Protein AF-A0A0D5ZEQ4-F1 (afdb_monomer)

pLDDT: mean 82.13, std 11.19, range [38.69, 96.25]

Radius of gyration: 17.29 Å; Cα contacts (8 Å, |Δi|>4): 24; chains: 1; bounding box: 30×33×44 Å

Structure (mmCIF, N/CA/C/O backbone):
data_AF-A0A0D5ZEQ4-F1
#
_entry.id   AF-A0A0D5ZEQ4-F1
#
loop_
_atom_site.group_PDB
_atom_site.id
_atom_site.type_symbol
_atom_site.label_atom_id
_atom_site.label_alt_id
_atom_site.label_comp_id
_atom_site.label_asym_id
_atom_site.label_entity_id
_atom_site.label_seq_id
_atom_site.pdbx_PDB_ins_code
_atom_site.Cartn_x
_atom_site.Cartn_y
_atom_site.Cartn_z
_atom_site.occupancy
_atom_site.B_iso_or_equiv
_atom_site.auth_seq_id
_atom_site.auth_comp_id
_atom_site.auth_asym_id
_atom_site.auth_atom_id
_atom_site.pdbx_PDB_model_num
ATOM 1 N N . MET A 1 1 ? 22.090 -6.430 12.059 1.00 38.69 1 MET A N 1
ATOM 2 C CA . MET A 1 1 ? 20.659 -6.063 12.107 1.00 38.69 1 MET A CA 1
ATOM 3 C C . MET A 1 1 ? 20.593 -4.560 12.309 1.00 38.69 1 MET A C 1
ATOM 5 O O . MET A 1 1 ? 20.975 -4.103 13.377 1.00 38.69 1 MET A O 1
ATOM 9 N N . ASN A 1 2 ? 20.228 -3.791 11.280 1.00 43.19 2 ASN A N 1
ATOM 10 C CA . ASN A 1 2 ? 20.014 -2.351 11.439 1.00 43.19 2 ASN A CA 1
ATOM 11 C C . ASN A 1 2 ? 18.652 -2.151 12.107 1.00 43.19 2 ASN A C 1
ATOM 13 O O . ASN A 1 2 ? 17.619 -2.394 11.489 1.00 43.19 2 ASN A O 1
ATOM 17 N N . ASN A 1 3 ? 18.656 -1.759 13.380 1.00 48.66 3 ASN A N 1
ATOM 18 C CA . ASN A 1 3 ? 17.436 -1.391 14.087 1.00 48.66 3 ASN A CA 1
ATOM 19 C C . ASN A 1 3 ? 17.085 0.053 13.722 1.00 48.66 3 ASN A C 1
ATOM 21 O O . ASN A 1 3 ? 17.588 0.994 14.331 1.00 48.66 3 ASN A O 1
ATOM 25 N N . SER A 1 4 ? 16.235 0.225 12.714 1.00 51.09 4 SER A N 1
ATOM 26 C CA . SER A 1 4 ? 15.638 1.523 12.408 1.00 51.09 4 SER A CA 1
ATOM 27 C C . SER A 1 4 ? 14.509 1.795 13.401 1.00 51.09 4 SER A C 1
ATOM 29 O O . SER A 1 4 ? 13.468 1.137 13.370 1.00 51.09 4 SER A O 1
ATOM 31 N N . THR A 1 5 ? 14.712 2.752 14.307 1.00 65.75 5 THR A N 1
ATOM 32 C CA . THR A 1 5 ? 13.660 3.209 15.223 1.00 65.75 5 THR A CA 1
ATOM 33 C C . THR A 1 5 ? 12.734 4.159 14.473 1.00 65.75 5 THR A C 1
ATOM 35 O O . THR A 1 5 ? 13.110 5.286 14.163 1.00 65.75 5 THR A O 1
ATOM 38 N N . ILE A 1 6 ? 11.518 3.705 14.178 1.00 67.25 6 ILE A N 1
ATOM 39 C CA . ILE A 1 6 ? 10.463 4.542 13.601 1.00 67.25 6 ILE A CA 1
ATOM 40 C C . ILE A 1 6 ? 9.561 5.090 14.712 1.00 67.25 6 ILE A C 1
ATOM 42 O O . ILE A 1 6 ? 9.059 4.342 15.552 1.00 67.25 6 ILE A O 1
ATOM 46 N N . HIS A 1 7 ? 9.341 6.405 14.719 1.00 68.94 7 HIS A N 1
ATOM 47 C CA . HIS A 1 7 ? 8.387 7.047 15.621 1.00 68.94 7 HIS A CA 1
ATOM 48 C C . HIS A 1 7 ? 7.008 7.084 14.960 1.00 68.94 7 HIS A C 1
ATOM 50 O O . HIS A 1 7 ? 6.792 7.804 13.989 1.00 68.94 7 HIS A O 1
ATOM 56 N N . VAL A 1 8 ? 6.067 6.305 15.491 1.00 79.06 8 VAL A N 1
ATOM 57 C CA . VAL A 1 8 ? 4.675 6.274 15.021 1.00 79.06 8 VAL A CA 1
ATOM 58 C C . VAL A 1 8 ? 3.760 7.023 15.985 1.00 79.06 8 VAL A C 1
ATOM 60 O O . VAL A 1 8 ? 4.003 7.060 17.191 1.00 79.06 8 VAL A O 1
ATOM 63 N N . LYS A 1 9 ? 2.685 7.615 15.456 1.00 81.31 9 LYS A N 1
ATOM 64 C CA . LYS A 1 9 ? 1.652 8.273 16.270 1.00 81.31 9 LYS A CA 1
ATOM 65 C C . LYS A 1 9 ? 0.982 7.257 17.207 1.00 81.31 9 LYS A C 1
ATOM 67 O O . LYS A 1 9 ? 0.769 6.106 16.826 1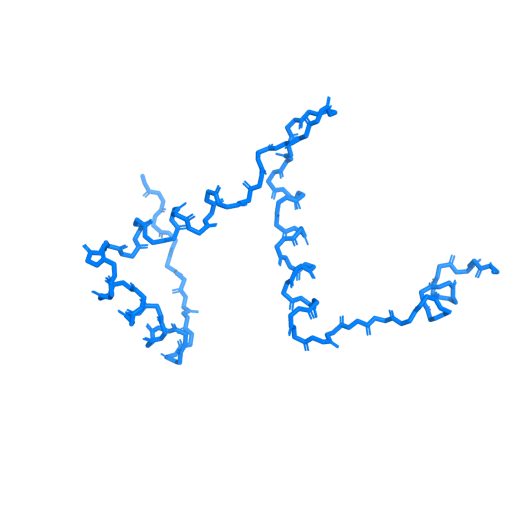.00 81.31 9 LYS A O 1
ATOM 72 N N . GLU A 1 10 ? 0.580 7.698 18.400 1.00 80.88 10 GLU A N 1
ATOM 73 C CA . GLU A 1 10 ? -0.048 6.829 19.412 1.00 80.88 10 GLU A CA 1
ATOM 74 C C . GLU A 1 10 ? -1.333 6.159 18.890 1.00 80.88 10 GLU A C 1
ATOM 76 O O . GLU A 1 10 ? -1.568 4.978 19.129 1.00 80.88 10 GLU A O 1
ATOM 81 N N . SER A 1 11 ? -2.128 6.860 18.076 1.00 71.81 11 SER A N 1
ATOM 82 C CA . SER A 1 11 ? -3.322 6.294 17.430 1.00 71.81 11 SER A CA 1
ATOM 83 C C . SER A 1 11 ? -2.997 5.123 16.495 1.00 71.81 11 SER A C 1
ATOM 85 O O . SER A 1 11 ? -3.698 4.110 16.499 1.00 71.81 11 SER A O 1
ATOM 87 N N . THR A 1 12 ? -1.914 5.229 15.723 1.00 77.75 12 THR A N 1
ATOM 88 C CA . THR A 1 12 ? -1.423 4.155 14.851 1.00 77.75 12 THR A CA 1
ATOM 89 C C . THR A 1 12 ? -0.927 2.974 15.679 1.00 77.75 12 THR A C 1
ATOM 91 O O . THR A 1 12 ? -1.259 1.829 15.377 1.00 77.75 12 THR A O 1
ATOM 94 N N . LYS A 1 13 ? -0.204 3.239 16.772 1.00 82.19 13 LYS A N 1
ATOM 95 C CA . LYS A 1 13 ? 0.269 2.207 17.702 1.00 82.19 13 LYS A CA 1
ATOM 96 C C . LYS A 1 13 ? -0.887 1.413 18.316 1.00 82.19 13 LYS A C 1
ATOM 98 O O . LYS A 1 13 ? -0.834 0.188 18.330 1.00 82.19 13 LYS A O 1
ATOM 103 N N . LEU A 1 14 ? -1.955 2.084 18.752 1.00 81.56 14 LEU A N 1
ATOM 104 C CA . LEU A 1 14 ? -3.144 1.429 19.309 1.00 81.56 14 LEU A CA 1
ATOM 105 C C . LEU A 1 14 ? -3.840 0.513 18.290 1.00 81.56 14 LEU A C 1
ATOM 107 O O . LEU A 1 14 ? -4.233 -0.601 18.635 1.00 81.56 14 LEU A O 1
ATOM 111 N N . ARG A 1 15 ? -3.950 0.946 17.026 1.00 78.88 15 ARG A N 1
ATOM 112 C CA . ARG A 1 15 ? -4.507 0.118 15.941 1.00 78.88 15 ARG A CA 1
ATOM 113 C C . ARG A 1 15 ? -3.640 -1.109 15.664 1.00 78.88 15 ARG A C 1
ATOM 115 O O . ARG A 1 15 ? -4.167 -2.212 15.539 1.00 78.88 15 ARG A O 1
ATOM 122 N N . LEU A 1 16 ? -2.319 -0.936 15.617 1.00 79.88 16 LEU A N 1
ATOM 123 C CA . LEU A 1 16 ? -1.393 -2.049 15.421 1.00 79.88 16 LEU A CA 1
ATOM 124 C C . LEU A 1 16 ? -1.402 -3.020 16.612 1.00 79.88 16 LEU A C 1
ATOM 126 O O . LEU A 1 16 ? -1.402 -4.225 16.387 1.00 79.88 16 LEU A O 1
ATOM 130 N N . GLU A 1 17 ? -1.483 -2.541 17.860 1.00 82.44 17 GLU A N 1
ATOM 131 C CA . GLU A 1 17 ? -1.675 -3.405 19.038 1.00 82.44 17 GLU A CA 1
ATOM 132 C C . GLU A 1 17 ? -2.970 -4.220 18.943 1.00 82.44 17 GLU A C 1
ATOM 134 O O . GLU A 1 17 ? -2.970 -5.402 19.281 1.00 82.44 17 GLU A O 1
ATOM 139 N N . ALA A 1 18 ? -4.073 -3.618 18.488 1.00 78.88 18 ALA A N 1
ATOM 14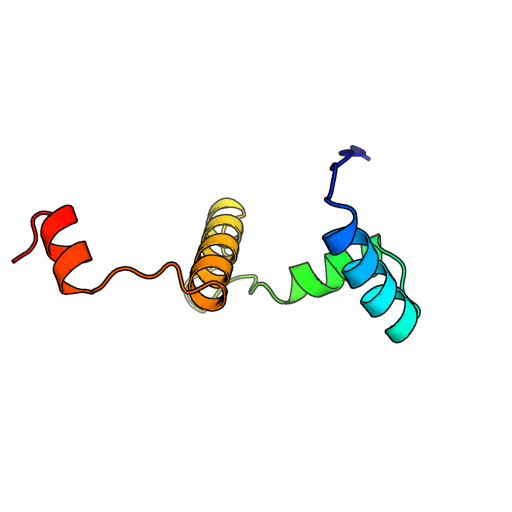0 C CA . ALA A 1 18 ? -5.341 -4.329 18.332 1.00 78.88 18 ALA A CA 1
ATOM 141 C C . ALA A 1 18 ? -5.230 -5.460 17.296 1.00 78.88 18 ALA A C 1
ATOM 143 O O . ALA A 1 18 ? -5.615 -6.594 17.584 1.00 78.88 18 ALA A O 1
ATOM 144 N N . LEU A 1 19 ? -4.626 -5.183 16.134 1.00 78.06 19 LEU A N 1
ATOM 145 C CA . LEU A 1 19 ? -4.365 -6.182 15.089 1.00 78.06 19 LEU A CA 1
ATOM 146 C C . LEU A 1 19 ? -3.423 -7.290 15.579 1.00 78.06 19 LEU A C 1
ATOM 148 O O . LEU A 1 19 ? -3.688 -8.477 15.389 1.00 78.06 19 LEU A O 1
ATOM 152 N N . LYS A 1 20 ? -2.349 -6.904 16.272 1.00 81.75 20 LYS A N 1
ATOM 153 C CA . LYS A 1 20 ? -1.381 -7.813 16.890 1.00 81.75 20 LYS A CA 1
ATOM 154 C C . LYS A 1 20 ? -2.055 -8.758 17.887 1.00 81.75 20 LYS A C 1
ATOM 156 O O . LYS A 1 20 ? -1.827 -9.965 17.831 1.00 81.75 20 LYS A O 1
ATOM 161 N N . LYS A 1 21 ? -2.883 -8.215 18.787 1.00 75.38 21 LYS A N 1
ATOM 162 C CA . LYS A 1 21 ? -3.627 -8.979 19.800 1.00 75.38 21 LYS A CA 1
ATOM 163 C C . LYS A 1 21 ? -4.641 -9.926 19.168 1.00 75.38 21 LYS A C 1
ATOM 165 O O . LYS A 1 21 ? -4.699 -11.075 19.587 1.00 75.38 21 LYS A O 1
ATOM 170 N N . ALA A 1 22 ? -5.386 -9.474 18.160 1.00 71.31 22 ALA A N 1
ATOM 171 C CA . ALA A 1 22 ? -6.349 -10.312 17.447 1.00 71.31 22 ALA A CA 1
ATOM 172 C C . ALA A 1 22 ? -5.674 -11.506 16.747 1.00 71.31 22 ALA A C 1
ATOM 174 O O . ALA A 1 22 ? -6.212 -12.607 16.760 1.00 71.31 22 ALA A O 1
ATOM 175 N N . GLY A 1 23 ? -4.481 -11.300 16.178 1.00 73.31 23 GLY A N 1
ATOM 176 C CA . GLY A 1 23 ? -3.720 -12.352 15.500 1.00 73.31 23 GLY A CA 1
ATOM 177 C C . GLY A 1 23 ? -2.792 -13.184 16.394 1.00 73.31 23 GLY A C 1
ATOM 178 O O . GLY A 1 23 ? -2.232 -14.166 15.917 1.00 73.31 23 GLY A O 1
ATOM 179 N N . GLY A 1 24 ? -2.565 -12.795 17.655 1.00 82.56 24 GLY A N 1
ATOM 180 C CA . GLY A 1 24 ? -1.580 -13.444 18.534 1.00 82.56 24 GLY A CA 1
ATOM 181 C C . GLY A 1 24 ? -0.136 -13.398 18.005 1.00 82.56 24 GLY A C 1
ATOM 182 O O . GLY A 1 24 ? 0.659 -14.291 18.293 1.00 82.56 24 GLY A O 1
ATOM 183 N N . ILE A 1 25 ? 0.211 -12.394 17.195 1.00 82.12 25 ILE A N 1
ATOM 184 C CA . ILE A 1 25 ? 1.514 -12.291 16.515 1.00 82.12 25 ILE A CA 1
ATOM 185 C C . ILE A 1 25 ? 2.410 -11.210 17.133 1.00 82.12 25 ILE A C 1
ATOM 187 O O . ILE A 1 25 ? 1.967 -10.411 17.948 1.00 82.12 25 ILE A O 1
ATOM 191 N N . SER A 1 26 ? 3.699 -11.181 16.785 1.00 85.31 26 SER A N 1
ATOM 192 C CA . SER A 1 26 ? 4.587 -10.062 17.130 1.00 85.31 26 SER A CA 1
ATOM 193 C C . SER A 1 26 ? 4.413 -8.899 16.145 1.00 85.31 26 SER A C 1
ATOM 195 O O . SER A 1 26 ? 3.877 -9.079 15.051 1.00 85.31 26 SER A O 1
ATOM 197 N N . TYR A 1 27 ? 4.905 -7.708 16.503 1.00 76.25 27 TYR A N 1
ATOM 198 C CA . TYR A 1 27 ? 4.925 -6.561 15.587 1.00 76.25 27 TYR A CA 1
ATOM 199 C C . TYR A 1 27 ? 5.707 -6.837 14.306 1.00 76.25 27 TYR A C 1
ATOM 201 O O . TYR A 1 27 ? 5.206 -6.557 13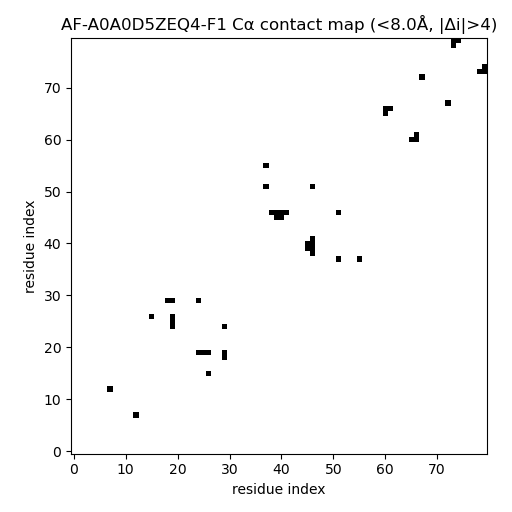.225 1.00 76.25 27 TYR A O 1
ATOM 209 N N . ASP A 1 28 ? 6.903 -7.418 14.422 1.00 75.31 28 ASP A N 1
ATOM 210 C CA . ASP A 1 28 ? 7.726 -7.776 13.263 1.00 75.31 28 ASP A CA 1
ATOM 211 C C . ASP A 1 28 ? 6.974 -8.744 12.336 1.00 75.31 28 ASP A C 1
ATOM 213 O O . ASP A 1 28 ? 6.920 -8.527 11.128 1.00 75.31 28 ASP A O 1
ATOM 217 N N . LYS A 1 29 ? 6.278 -9.741 12.899 1.00 75.94 29 LYS A N 1
ATOM 218 C CA . LYS A 1 29 ? 5.466 -10.680 12.117 1.00 75.94 29 LYS A CA 1
ATOM 219 C C . LYS A 1 29 ? 4.259 -10.007 11.454 1.00 75.94 29 LYS A C 1
ATOM 221 O O . LYS A 1 29 ? 3.970 -10.318 10.305 1.00 75.94 29 LYS A O 1
ATOM 226 N N . LEU A 1 30 ? 3.578 -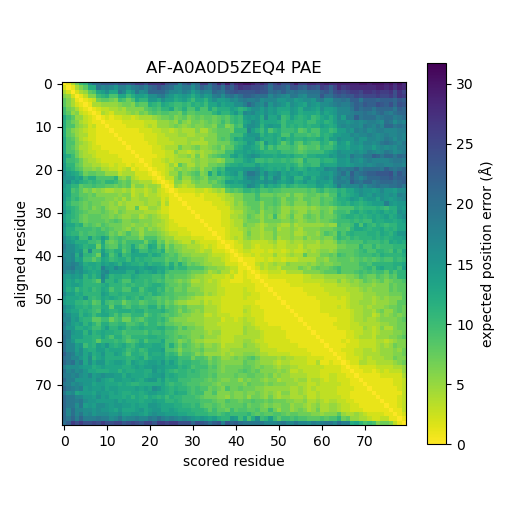9.083 12.139 1.00 80.00 30 LEU A N 1
ATOM 227 C CA . LEU A 1 30 ? 2.472 -8.306 11.563 1.00 80.00 30 LEU A CA 1
ATOM 228 C C . LEU A 1 30 ? 2.953 -7.428 10.404 1.00 80.00 30 LEU A C 1
ATOM 230 O O . LEU A 1 30 ? 2.348 -7.441 9.338 1.00 80.00 30 LEU A O 1
ATOM 234 N N . ILE A 1 31 ? 4.054 -6.700 10.596 1.00 75.88 31 ILE A N 1
ATOM 235 C CA . ILE A 1 31 ? 4.632 -5.833 9.565 1.00 75.88 31 ILE A CA 1
ATOM 236 C C . ILE A 1 31 ? 5.055 -6.670 8.355 1.00 75.88 31 ILE A C 1
ATOM 238 O O . ILE A 1 31 ? 4.686 -6.336 7.236 1.00 75.88 31 ILE A O 1
ATOM 242 N N . ARG A 1 32 ? 5.746 -7.799 8.562 1.00 74.62 32 ARG A N 1
ATOM 243 C CA . ARG A 1 32 ? 6.110 -8.719 7.472 1.00 74.62 32 ARG A CA 1
ATOM 244 C C . ARG A 1 32 ? 4.891 -9.278 6.742 1.00 74.62 32 ARG A C 1
ATOM 246 O O . ARG A 1 32 ? 4.930 -9.375 5.523 1.00 74.62 32 ARG A O 1
ATOM 253 N N . ALA A 1 33 ? 3.820 -9.615 7.461 1.00 75.62 33 ALA A N 1
ATOM 254 C CA . ALA A 1 33 ? 2.584 -10.097 6.850 1.00 75.62 33 ALA A CA 1
ATOM 255 C C . ALA A 1 33 ? 1.917 -9.017 5.983 1.00 75.62 33 ALA A C 1
ATOM 257 O O . ALA A 1 33 ? 1.503 -9.305 4.866 1.00 75.62 33 ALA A O 1
ATOM 258 N N . LEU A 1 34 ? 1.875 -7.764 6.448 1.00 77.25 34 LEU A N 1
ATOM 259 C CA . LEU A 1 34 ? 1.369 -6.647 5.645 1.00 77.25 34 LEU A CA 1
ATOM 260 C C . LEU A 1 34 ? 2.247 -6.393 4.413 1.00 77.25 34 LEU A C 1
ATOM 262 O O . LEU A 1 34 ? 1.722 -6.215 3.321 1.00 77.25 34 LEU A O 1
ATOM 266 N N . LEU A 1 35 ? 3.573 -6.440 4.568 1.00 74.06 35 LEU A N 1
ATOM 267 C CA . LEU A 1 35 ? 4.509 -6.291 3.450 1.00 74.06 35 LEU A CA 1
ATOM 268 C C . LEU A 1 35 ? 4.385 -7.431 2.431 1.00 74.06 35 LEU A C 1
ATOM 270 O O . LEU A 1 35 ? 4.520 -7.177 1.241 1.00 74.06 35 LEU A O 1
ATOM 274 N N . SER A 1 36 ? 4.071 -8.658 2.863 1.00 75.94 36 SER A N 1
ATOM 275 C CA . SER A 1 36 ? 3.854 -9.791 1.947 1.00 75.94 36 SER A CA 1
ATOM 276 C C . SER A 1 36 ? 2.597 -9.675 1.084 1.00 75.94 36 SER A C 1
ATOM 278 O O . SER A 1 36 ? 2.440 -10.449 0.146 1.00 75.94 36 SER A O 1
ATOM 280 N N . LEU A 1 37 ? 1.700 -8.727 1.383 1.00 79.94 37 LEU A N 1
ATOM 281 C CA . LEU A 1 37 ? 0.557 -8.431 0.517 1.00 79.94 37 LEU A CA 1
ATOM 282 C C . LEU A 1 37 ? 0.960 -7.603 -0.708 1.00 79.94 37 LEU A C 1
ATOM 284 O O . LEU A 1 37 ? 0.185 -7.522 -1.657 1.00 79.94 37 LEU A O 1
ATOM 288 N N . ILE A 1 38 ? 2.143 -6.981 -0.691 1.00 81.94 38 ILE A N 1
ATOM 289 C CA . ILE A 1 38 ? 2.668 -6.258 -1.846 1.00 81.94 38 ILE A CA 1
ATOM 290 C C . ILE A 1 38 ? 3.172 -7.304 -2.849 1.00 81.94 38 ILE A C 1
ATOM 292 O O . ILE A 1 38 ? 4.056 -8.088 -2.488 1.00 81.94 38 ILE A O 1
ATOM 296 N N . PRO A 1 39 ? 2.654 -7.334 -4.090 1.00 82.94 39 PRO A N 1
ATOM 297 C CA . PRO A 1 39 ? 3.126 -8.281 -5.089 1.00 82.94 39 PRO A CA 1
ATOM 298 C C . PRO A 1 39 ? 4.636 -8.138 -5.313 1.00 82.94 39 PRO A C 1
ATOM 300 O O . PRO A 1 39 ? 5.186 -7.034 -5.312 1.00 82.94 39 PRO A O 1
ATOM 303 N N . GLU A 1 40 ? 5.328 -9.260 -5.502 1.00 86.31 40 GLU A N 1
ATOM 304 C CA . GLU A 1 40 ? 6.764 -9.231 -5.801 1.00 86.31 40 GLU A CA 1
ATOM 305 C C . GLU A 1 40 ? 7.057 -8.781 -7.233 1.00 86.31 40 GLU A C 1
ATOM 307 O O . GLU A 1 40 ? 8.185 -8.378 -7.519 1.00 86.31 40 GLU A O 1
ATOM 312 N N . GLY A 1 41 ? 6.058 -8.853 -8.108 1.00 88.38 41 GLY A N 1
ATOM 313 C CA . GLY A 1 41 ? 6.158 -8.642 -9.539 1.00 88.38 41 GLY A CA 1
ATOM 314 C C . GLY A 1 41 ? 4.873 -9.046 -10.254 1.00 88.38 41 GLY A C 1
ATOM 315 O O . GLY A 1 41 ? 3.898 -9.447 -9.611 1.00 88.38 41 GLY A O 1
ATOM 316 N N . ASP A 1 42 ? 4.915 -8.981 -11.575 1.00 87.94 42 ASP A N 1
ATOM 317 C CA . ASP A 1 42 ? 3.893 -9.455 -12.504 1.00 87.94 42 ASP A CA 1
ATOM 318 C C . ASP A 1 42 ? 4.543 -10.280 -13.634 1.00 87.94 42 ASP A C 1
ATOM 320 O O . ASP A 1 42 ? 5.696 -10.716 -13.524 1.00 87.94 42 ASP A O 1
ATOM 324 N N . ASP A 1 43 ? 3.795 -10.521 -14.711 1.00 92.38 43 ASP A N 1
ATOM 325 C CA . ASP A 1 43 ? 4.272 -11.262 -15.882 1.00 92.38 43 ASP A CA 1
ATOM 326 C C . ASP A 1 43 ? 5.446 -10.562 -16.602 1.00 92.38 43 ASP A C 1
ATOM 328 O O . ASP A 1 43 ? 6.159 -11.206 -17.375 1.00 92.38 43 ASP A O 1
ATOM 332 N N . GLU A 1 44 ? 5.686 -9.270 -16.342 1.00 88.19 44 GLU A N 1
ATOM 333 C CA . GLU A 1 44 ? 6.781 -8.487 -16.925 1.00 88.19 44 GLU A CA 1
ATOM 334 C C . GLU A 1 44 ? 8.058 -8.526 -16.070 1.00 88.19 44 GLU A C 1
ATOM 336 O O . GLU A 1 44 ? 9.158 -8.275 -16.574 1.00 88.19 44 GLU A O 1
ATOM 341 N N . GLY A 1 45 ? 7.956 -8.902 -14.791 1.00 90.19 45 GLY A N 1
ATOM 342 C CA . GLY A 1 45 ? 9.111 -9.154 -13.936 1.00 90.19 45 GLY A CA 1
ATOM 343 C C . GLY A 1 45 ? 8.923 -8.732 -12.485 1.00 90.19 45 GLY A C 1
ATOM 344 O O . GLY A 1 45 ? 7.819 -8.518 -11.999 1.00 90.19 45 GLY A O 1
ATOM 345 N N . ARG A 1 46 ? 10.038 -8.644 -11.750 1.00 91.94 46 ARG A N 1
ATOM 346 C CA . ARG A 1 46 ? 10.020 -8.274 -10.327 1.00 91.94 46 ARG A CA 1
ATOM 347 C C . ARG A 1 46 ? 9.926 -6.766 -10.154 1.00 91.94 46 ARG A C 1
ATOM 349 O O . ARG A 1 46 ? 10.676 -6.018 -10.775 1.00 91.94 46 ARG A O 1
ATOM 356 N N . TYR A 1 47 ? 9.099 -6.341 -9.212 1.00 89.38 47 TYR A N 1
ATOM 357 C CA . TYR A 1 47 ? 9.014 -4.953 -8.791 1.00 89.38 47 TYR A CA 1
ATOM 358 C C . TYR A 1 47 ? 10.233 -4.550 -7.968 1.00 89.38 47 TYR A C 1
ATOM 360 O O . TYR A 1 47 ? 10.658 -5.273 -7.057 1.00 89.38 47 TYR A O 1
ATOM 368 N N . THR A 1 48 ? 10.758 -3.363 -8.263 1.00 89.62 48 THR A N 1
ATOM 369 C CA . THR A 1 48 ? 11.810 -2.737 -7.461 1.00 89.62 48 THR A CA 1
ATOM 370 C C . THR A 1 48 ? 11.256 -2.266 -6.118 1.00 89.62 48 THR A C 1
ATOM 372 O O . THR A 1 48 ? 10.045 -2.087 -5.951 1.00 89.62 48 THR A O 1
ATOM 375 N N . ASP A 1 49 ? 12.142 -2.053 -5.146 1.00 84.69 49 ASP A N 1
ATOM 376 C CA . ASP A 1 49 ? 11.741 -1.541 -3.835 1.00 84.69 49 ASP A CA 1
ATOM 377 C C . ASP A 1 49 ? 11.135 -0.131 -3.951 1.00 84.69 49 ASP A C 1
ATOM 379 O O . ASP A 1 49 ? 10.153 0.172 -3.271 1.00 84.69 49 ASP A O 1
ATOM 383 N N . GLU A 1 50 ? 11.638 0.700 -4.873 1.00 87.19 50 GLU A N 1
ATOM 384 C CA . GLU A 1 50 ? 11.074 2.019 -5.175 1.00 87.19 50 GLU A CA 1
ATOM 385 C C . GLU A 1 50 ? 9.646 1.917 -5.721 1.00 87.19 50 GLU A C 1
ATOM 387 O O . GLU A 1 50 ? 8.757 2.622 -5.244 1.00 87.19 50 GLU A O 1
ATOM 392 N N . PHE A 1 51 ? 9.392 1.009 -6.671 1.00 88.69 51 PHE A N 1
ATOM 393 C CA . PHE A 1 51 ? 8.051 0.812 -7.221 1.00 88.69 51 PHE A CA 1
ATOM 394 C C . PHE A 1 51 ? 7.065 0.360 -6.140 1.00 88.69 51 PHE A C 1
ATOM 396 O O . PHE A 1 51 ? 5.968 0.904 -6.033 1.00 88.69 51 PHE A O 1
ATOM 403 N N . LYS A 1 52 ? 7.465 -0.598 -5.294 1.00 85.94 52 LYS A N 1
ATOM 404 C CA . LYS A 1 52 ? 6.640 -1.080 -4.174 1.00 85.94 52 LYS A CA 1
ATOM 405 C C . LYS A 1 52 ? 6.296 0.043 -3.195 1.00 85.94 52 LYS A C 1
ATOM 407 O O . LYS A 1 52 ? 5.162 0.102 -2.716 1.00 85.94 52 LYS A O 1
ATOM 412 N N . ALA A 1 53 ? 7.246 0.936 -2.915 1.00 85.38 53 ALA A N 1
ATOM 413 C CA . ALA A 1 53 ? 7.014 2.101 -2.070 1.00 85.38 53 ALA A CA 1
ATOM 414 C C . ALA A 1 53 ? 5.993 3.065 -2.700 1.00 85.38 53 ALA A C 1
ATOM 416 O O . ALA A 1 53 ? 5.006 3.409 -2.047 1.00 85.38 53 ALA A O 1
ATOM 417 N N . SER A 1 54 ? 6.166 3.427 -3.976 1.00 87.88 54 SER A N 1
ATOM 418 C CA . SER A 1 54 ? 5.231 4.306 -4.695 1.00 87.88 54 SER A CA 1
ATOM 419 C C . SER A 1 54 ? 3.839 3.691 -4.860 1.00 87.88 54 SER A C 1
ATOM 421 O O . SER A 1 54 ? 2.833 4.393 -4.749 1.00 87.88 54 SER A O 1
ATOM 423 N N . PHE A 1 55 ? 3.755 2.377 -5.080 1.00 87.25 55 PHE A N 1
ATOM 424 C CA . PHE A 1 55 ? 2.490 1.648 -5.148 1.00 87.25 55 PHE A CA 1
ATOM 425 C C . PHE A 1 55 ? 1.730 1.710 -3.818 1.00 87.25 55 PHE A C 1
ATOM 427 O O . PHE A 1 55 ? 0.519 1.953 -3.798 1.00 87.25 55 PHE A O 1
ATOM 434 N N . LEU A 1 56 ? 2.435 1.524 -2.697 1.00 86.12 56 LEU A N 1
ATOM 435 C CA . LEU A 1 56 ? 1.837 1.606 -1.368 1.00 86.12 56 LEU A CA 1
ATOM 436 C C . LEU A 1 56 ? 1.345 3.026 -1.060 1.00 86.12 56 LEU A C 1
ATOM 438 O O . LEU A 1 56 ? 0.229 3.185 -0.569 1.00 86.12 56 LEU A O 1
ATOM 442 N N . GLU A 1 57 ? 2.145 4.045 -1.374 1.00 88.31 57 GLU A N 1
ATOM 443 C CA . GLU A 1 57 ? 1.766 5.452 -1.205 1.00 88.31 57 GLU A CA 1
ATOM 444 C C . GLU A 1 57 ? 0.520 5.800 -2.034 1.00 88.31 57 GLU A C 1
ATOM 446 O O . GLU A 1 57 ? -0.470 6.290 -1.490 1.00 88.31 57 GLU A O 1
ATOM 451 N N . SER A 1 58 ? 0.504 5.411 -3.311 1.00 88.00 58 SER A N 1
ATOM 452 C CA . SER A 1 58 ? -0.645 5.625 -4.202 1.00 88.00 58 SER A CA 1
ATOM 453 C C . SER A 1 58 ? -1.902 4.898 -3.710 1.00 88.00 58 SER A C 1
ATOM 455 O O . SER A 1 58 ? -3.012 5.422 -3.788 1.00 88.00 58 SER A O 1
ATOM 457 N N . SER A 1 59 ? -1.750 3.692 -3.157 1.00 86.44 59 SER A N 1
ATOM 458 C CA . SER A 1 59 ? -2.869 2.941 -2.574 1.00 86.44 59 SER A CA 1
ATOM 459 C C . SER A 1 59 ? -3.454 3.648 -1.347 1.00 86.44 59 SER A C 1
ATOM 461 O O . SER A 1 59 ? -4.672 3.652 -1.157 1.00 86.44 59 SER A O 1
ATOM 463 N N . LEU A 1 60 ? -2.608 4.273 -0.521 1.00 86.62 60 LEU A N 1
ATOM 464 C CA . LEU A 1 60 ? -3.057 5.081 0.614 1.00 86.62 60 LEU A CA 1
ATOM 465 C C . LEU A 1 60 ? -3.799 6.336 0.150 1.00 86.62 60 LEU A C 1
ATOM 467 O O . LEU A 1 60 ? -4.839 6.656 0.721 1.00 86.62 60 LEU A O 1
ATOM 471 N N . ASP A 1 61 ? -3.326 7.001 -0.904 1.00 89.81 61 ASP A N 1
ATOM 472 C CA . ASP A 1 61 ? -4.013 8.155 -1.492 1.00 89.81 61 ASP A CA 1
ATOM 473 C C . ASP A 1 61 ? -5.435 7.808 -1.950 1.00 89.81 61 ASP A C 1
ATOM 475 O O . ASP A 1 61 ? -6.370 8.558 -1.667 1.00 89.81 61 ASP A O 1
ATOM 479 N N . VAL A 1 62 ? -5.629 6.640 -2.574 1.00 86.81 62 VAL A N 1
ATOM 480 C CA . VAL A 1 62 ? -6.961 6.138 -2.955 1.00 86.81 62 VAL A CA 1
ATOM 481 C C . VAL A 1 62 ? -7.851 5.941 -1.729 1.00 86.81 62 VAL A C 1
ATOM 483 O O . VAL A 1 62 ? -8.985 6.420 -1.708 1.00 86.81 62 VAL A O 1
ATOM 486 N N . VAL A 1 63 ? -7.344 5.265 -0.693 1.00 85.31 63 VAL A N 1
ATOM 487 C CA . VAL A 1 63 ? -8.105 4.993 0.540 1.00 85.31 63 VAL A CA 1
ATOM 488 C C . VAL A 1 63 ? -8.469 6.284 1.277 1.00 85.31 63 VAL A C 1
ATOM 490 O O . VAL A 1 63 ? -9.550 6.384 1.854 1.00 85.31 63 VAL A O 1
ATOM 493 N N . GLU A 1 64 ? -7.587 7.280 1.255 1.00 91.19 64 GLU A N 1
ATOM 494 C CA . GLU A 1 64 ? -7.780 8.564 1.933 1.00 91.19 64 GLU A CA 1
ATOM 495 C C . GLU A 1 64 ? -8.485 9.611 1.052 1.00 91.19 64 GLU A C 1
ATOM 497 O O . GLU A 1 64 ? -8.669 10.752 1.477 1.00 91.19 64 GLU A O 1
ATOM 502 N N . GLY A 1 65 ? -8.914 9.233 -0.158 1.00 90.50 65 GLY A N 1
ATOM 503 C CA . GLY A 1 65 ? -9.647 10.099 -1.082 1.00 90.50 65 GLY A CA 1
ATOM 504 C C . GLY A 1 65 ? -8.811 11.236 -1.677 1.00 90.50 65 GLY A C 1
ATOM 505 O O . GLY A 1 65 ? -9.372 12.204 -2.190 1.00 90.50 65 GLY A O 1
ATOM 506 N N . ARG A 1 66 ? -7.478 11.139 -1.626 1.00 92.75 66 ARG A N 1
ATOM 507 C CA . ARG A 1 66 ? -6.538 12.097 -2.228 1.00 92.75 66 ARG A CA 1
ATOM 508 C C . ARG A 1 66 ? -6.346 11.812 -3.716 1.00 92.75 66 ARG A C 1
ATOM 510 O O . ARG A 1 66 ? -5.254 11.498 -4.172 1.00 92.75 66 ARG A O 1
ATOM 517 N N . LEU A 1 67 ? -7.428 11.920 -4.477 1.00 93.00 67 LEU A N 1
ATOM 518 C CA . LEU A 1 67 ? -7.427 11.686 -5.918 1.00 93.00 67 LEU A CA 1
ATOM 519 C C . LEU A 1 67 ? -7.538 13.007 -6.681 1.00 93.00 67 LEU A C 1
ATOM 521 O O . LEU A 1 67 ? -8.141 13.969 -6.207 1.00 93.00 67 LEU A O 1
ATOM 525 N N . ILE A 1 68 ? -6.978 13.038 -7.888 1.00 92.69 68 ILE A N 1
ATOM 526 C CA . ILE A 1 68 ? -7.195 14.115 -8.859 1.00 92.69 68 ILE A CA 1
ATOM 527 C C . ILE A 1 68 ? -8.071 13.599 -10.001 1.00 92.69 68 ILE A C 1
ATOM 529 O O . ILE A 1 68 ? -8.043 12.409 -10.315 1.00 92.69 68 ILE A O 1
ATOM 533 N N . SER A 1 69 ? -8.862 14.480 -10.621 1.00 93.19 69 SER A N 1
ATOM 534 C CA . SER A 1 69 ? -9.645 14.092 -11.799 1.00 93.19 69 SER A CA 1
ATOM 535 C C . SER A 1 69 ? -8.735 13.879 -13.009 1.00 93.19 69 SER A C 1
ATOM 537 O O . SER A 1 69 ? -7.629 14.422 -13.075 1.00 93.19 69 SER A O 1
ATOM 539 N N . LEU A 1 70 ? -9.219 13.118 -13.992 1.00 92.94 70 LEU A N 1
ATOM 540 C CA . LEU A 1 70 ? -8.494 12.904 -15.242 1.00 92.94 70 LEU A CA 1
ATOM 541 C C . LEU A 1 70 ? -8.231 14.230 -15.973 1.00 92.94 70 LEU A C 1
ATOM 543 O O . LEU A 1 70 ? -7.138 14.442 -16.483 1.00 92.94 70 LEU A O 1
ATOM 547 N N . GLU A 1 71 ? -9.203 15.142 -15.984 1.00 95.44 71 GLU A N 1
ATOM 548 C CA . GLU A 1 71 ? -9.075 16.470 -16.593 1.00 95.44 71 GLU A CA 1
ATOM 549 C C . GLU A 1 71 ? -8.016 17.318 -15.887 1.00 95.44 71 GLU A C 1
ATOM 55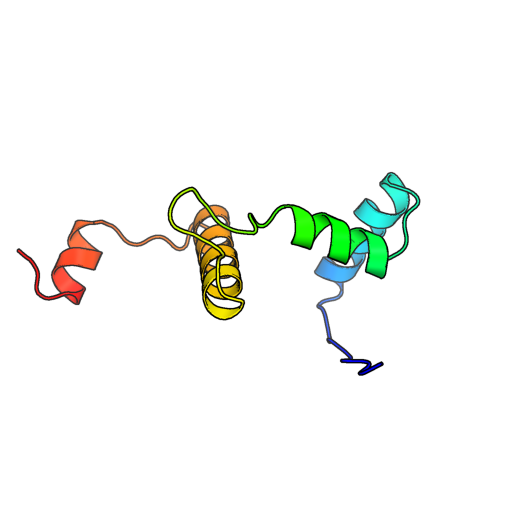1 O O . GLU A 1 71 ? -7.263 18.040 -16.536 1.00 95.44 71 GLU A O 1
ATOM 556 N N . GLU A 1 72 ? -7.946 17.240 -14.557 1.00 93.81 72 GLU A N 1
ATOM 557 C CA . GLU A 1 72 ? -6.912 17.926 -13.784 1.00 93.81 72 GLU A CA 1
ATOM 558 C C . GLU A 1 72 ? -5.525 17.341 -14.055 1.00 93.81 72 GLU A C 1
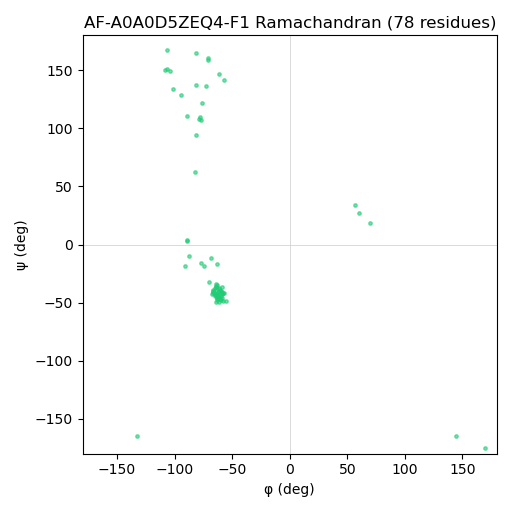ATOM 560 O O . GL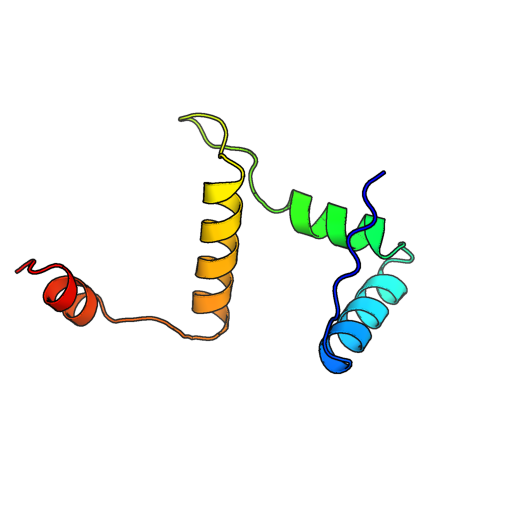U A 1 72 ? -4.572 18.093 -14.251 1.00 93.81 72 GLU A O 1
ATOM 565 N N . LEU A 1 73 ? -5.410 16.014 -14.125 1.00 94.06 73 LEU A N 1
ATOM 566 C CA . LEU A 1 73 ? -4.160 15.348 -14.480 1.00 94.06 73 LEU A CA 1
ATOM 567 C C . LEU A 1 73 ? -3.691 15.748 -15.885 1.00 94.06 73 LEU A C 1
ATOM 569 O O . LEU A 1 73 ? -2.533 16.117 -16.058 1.00 94.06 73 LEU A O 1
ATOM 573 N N . LYS A 1 74 ? -4.596 15.734 -16.868 1.00 96.25 74 LYS A N 1
ATOM 574 C CA . LYS A 1 74 ? -4.324 16.167 -18.244 1.00 96.25 74 LYS A CA 1
ATOM 575 C C . LYS A 1 74 ? -3.783 17.595 -18.302 1.00 96.25 74 LYS A C 1
ATOM 577 O O . LYS A 1 74 ? -2.720 17.813 -18.874 1.00 96.25 74 LYS A O 1
ATOM 582 N N . ARG A 1 75 ? -4.435 18.538 -17.608 1.00 94.75 75 ARG A N 1
ATOM 583 C CA . ARG A 1 75 ? -3.959 19.930 -17.503 1.00 94.75 75 ARG A CA 1
ATOM 584 C C . ARG A 1 75 ? -2.545 20.031 -16.927 1.00 94.75 75 ARG A C 1
ATOM 586 O O . ARG A 1 75 ? -1.758 20.828 -17.421 1.00 94.75 75 ARG A O 1
ATOM 593 N N . ARG A 1 76 ? -2.216 19.242 -15.898 1.00 94.25 76 ARG A N 1
ATOM 594 C CA . ARG A 1 76 ? -0.880 19.249 -15.265 1.00 94.25 76 ARG A CA 1
ATOM 595 C C . ARG A 1 76 ? 0.212 18.665 -16.150 1.00 94.25 76 ARG A C 1
ATOM 597 O O . ARG A 1 76 ? 1.358 19.076 -16.028 1.00 94.25 76 ARG A O 1
ATOM 604 N N . LEU A 1 77 ? -0.141 17.688 -16.979 1.00 95.44 77 LEU A N 1
ATOM 605 C CA . LEU A 1 77 ? 0.781 17.031 -17.902 1.00 95.44 77 LEU A CA 1
ATOM 606 C C . LEU A 1 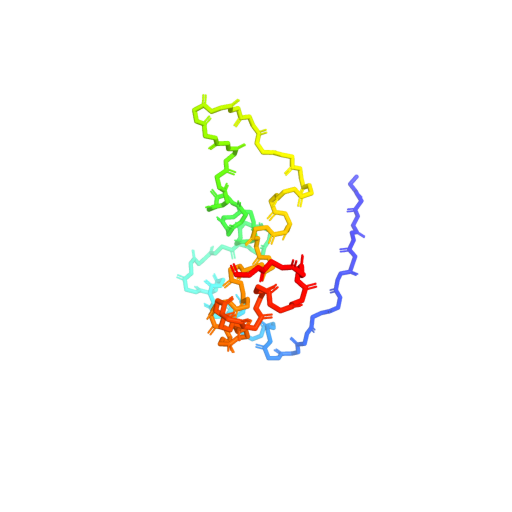77 ? 0.857 17.729 -19.266 1.00 95.44 77 LEU A C 1
ATOM 608 O O . LEU A 1 77 ? 1.540 17.221 -20.148 1.00 95.44 77 LEU A O 1
ATOM 612 N N . GLU A 1 78 ? 0.158 18.856 -19.442 1.00 95.38 78 GLU A N 1
ATOM 613 C CA . GLU A 1 78 ? 0.054 19.568 -20.724 1.00 95.38 78 GLU A CA 1
ATOM 614 C C . GLU A 1 78 ? -0.493 18.665 -21.850 1.00 95.38 78 GLU A C 1
ATOM 616 O O . GLU A 1 78 ? -0.117 18.780 -23.015 1.00 95.38 78 GLU A O 1
ATOM 621 N N . LEU A 1 79 ? -1.395 17.747 -21.487 1.00 88.50 79 LEU A N 1
ATOM 622 C CA . LEU A 1 79 ? -2.083 16.839 -22.402 1.00 88.50 79 LEU A CA 1
ATOM 623 C C . LEU A 1 79 ? -3.505 17.358 -22.664 1.00 88.50 79 LEU A C 1
ATOM 625 O O . LEU A 1 79 ? -4.216 17.704 -21.718 1.00 88.50 79 LEU A O 1
ATOM 629 N N . GLU A 1 80 ? -3.927 17.388 -23.932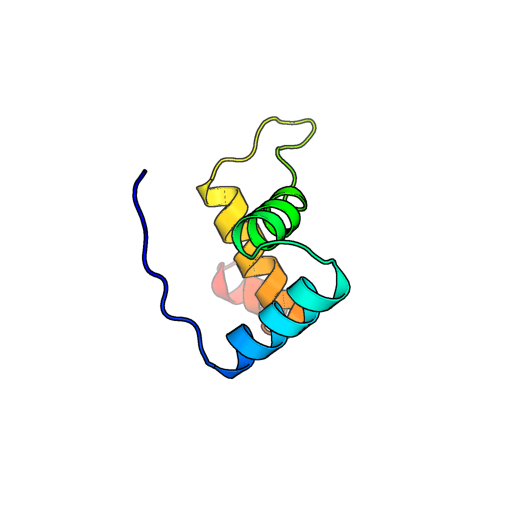 1.00 73.88 80 GLU A N 1
ATOM 630 C CA . GLU A 1 80 ? -5.309 17.721 -24.337 1.00 73.88 80 GLU A CA 1
ATOM 631 C C . GLU A 1 80 ? -6.311 16.585 -24.026 1.00 73.88 80 GLU A C 1
ATOM 633 O O . GLU A 1 80 ? -6.002 15.379 -24.193 1.00 73.88 80 GLU A O 1
#

Secondary structure (DSSP, 8-state):
---------HHHHHHHHHHHHHHT--HHHHHHHHHTTS-SEETTEEPPHHHHHHHHHHHHHHHTT----HHHHHHHTT--

Mean predicted aligned error: 8.89 Å

Solvent-accessible surface area (backbone atoms only — not comparable to full-atom values): 5060 Å² total; per-residue (Å²): 133,88,83,80,85,77,91,72,55,68,71,58,51,54,53,50,51,51,55,28,61,75,67,74,50,51,70,68,56,51,52,50,53,59,54,65,70,53,73,66,50,61,99,91,43,72,57,50,72,67,54,54,52,53,50,52,53,53,52,47,28,60,77,72,65,67,71,78,53,70,71,56,50,27,60,76,69,76,45,134

Foldseek 3Di:
DDDDDDDDDPVVVVVLVVVCVVVVHDSVVVVVVVLVVQDQDDPVDGDDPVRSVVVVVVVVCVVVVVDDDPVRVCVVVVHD

Sequence (80 aa):
MNNSTIHVKESTKLRLEALKKAGGISYDKLIRALLSLIPEGDDEGRYTDEFKASFLESSLDVVEGRLISLEELKRRLELE